Protein AF-A0A1B9YD74-F1 (afdb_monomer_lite)

Sequence (78 aa):
MKNIVTGFLLIISSIAFGQSDNPYVYDEPEMSTMADGENPAGPGDPKLVPIDDYILALIVVAVIFTFAYAKRKKLSAE

pLDDT: mean 71.09, std 14.32, range [48.66, 97.0]

Structure (mmCIF, N/CA/C/O backbone):
data_AF-A0A1B9YD74-F1
#
_entry.id   AF-A0A1B9YD74-F1
#
loop_
_atom_site.group_PDB
_atom_site.id
_atom_site.type_symbol
_atom_site.label_atom_id
_atom_site.label_alt_id
_atom_site.label_comp_id
_atom_site.label_asym_id
_atom_site.label_entity_id
_atom_site.label_seq_id
_atom_site.pdbx_PDB_ins_code
_atom_site.Cartn_x
_atom_site.Cartn_y
_atom_site.Cartn_z
_atom_site.occupancy
_atom_site.B_iso_or_equiv
_atom_site.auth_seq_id
_atom_site.auth_comp_id
_atom_site.auth_asym_id
_atom_site.auth_atom_id
_atom_site.pdbx_PDB_model_num
ATOM 1 N N . MET A 1 1 ? 3.724 16.525 31.074 1.00 51.72 1 MET A N 1
ATOM 2 C CA . MET A 1 1 ? 4.680 15.477 31.508 1.00 51.72 1 MET A CA 1
ATOM 3 C C . MET A 1 1 ? 4.753 14.303 30.535 1.00 51.72 1 MET A C 1
ATOM 5 O O . MET A 1 1 ? 5.848 14.020 30.080 1.00 51.72 1 MET A O 1
ATOM 9 N N . LYS A 1 2 ? 3.629 13.683 30.130 1.00 55.09 2 LYS A N 1
ATOM 10 C CA . LYS A 1 2 ? 3.621 12.553 29.171 1.00 55.09 2 LYS A CA 1
ATOM 11 C C . LYS A 1 2 ? 4.408 12.822 27.874 1.00 55.09 2 LYS A C 1
ATOM 13 O O . LYS A 1 2 ? 5.231 12.010 27.485 1.00 55.09 2 LYS A O 1
ATOM 18 N N . ASN A 1 3 ? 4.236 14.007 27.285 1.00 62.50 3 ASN A N 1
ATOM 19 C CA . ASN A 1 3 ? 4.872 14.368 26.010 1.00 62.50 3 ASN A CA 1
ATOM 20 C C . ASN A 1 3 ? 6.401 14.545 26.120 1.00 62.50 3 ASN A C 1
ATOM 22 O O . ASN A 1 3 ? 7.116 14.283 25.162 1.00 62.50 3 ASN A O 1
ATOM 26 N N . ILE A 1 4 ? 6.898 14.953 27.295 1.00 74.88 4 ILE A N 1
ATOM 27 C CA . ILE A 1 4 ? 8.338 15.116 27.558 1.00 74.88 4 ILE A CA 1
ATOM 28 C C . ILE A 1 4 ? 8.989 13.742 27.734 1.00 74.88 4 ILE A C 1
ATOM 30 O O . ILE A 1 4 ? 10.049 13.489 27.173 1.00 74.88 4 ILE A O 1
ATOM 34 N N . VAL A 1 5 ? 8.317 12.830 28.445 1.00 75.50 5 VAL A N 1
ATOM 35 C CA . VAL A 1 5 ? 8.790 11.452 28.648 1.00 75.50 5 VAL A CA 1
ATOM 36 C C . VAL A 1 5 ? 8.880 10.703 27.319 1.00 75.50 5 VAL A C 1
ATOM 38 O O . VAL A 1 5 ? 9.883 10.051 27.057 1.00 75.50 5 VAL A O 1
ATOM 41 N N . THR A 1 6 ? 7.879 10.844 26.444 1.00 73.62 6 THR A N 1
ATOM 42 C CA . THR A 1 6 ? 7.905 10.229 25.109 1.00 73.62 6 THR A CA 1
ATOM 43 C C . THR A 1 6 ? 9.046 10.773 24.247 1.00 73.62 6 THR A C 1
ATOM 45 O O . THR A 1 6 ? 9.731 9.990 23.597 1.00 73.62 6 THR A O 1
ATOM 48 N N . GLY A 1 7 ? 9.298 12.087 24.277 1.00 75.38 7 GLY A N 1
ATOM 49 C CA . GLY A 1 7 ? 10.422 12.685 23.550 1.00 75.38 7 GLY A CA 1
ATOM 50 C C . GLY A 1 7 ? 11.779 12.182 24.047 1.00 75.38 7 GLY A C 1
ATOM 51 O O . GLY A 1 7 ? 12.633 11.815 23.246 1.00 75.38 7 GLY A O 1
ATOM 52 N N . PHE A 1 8 ? 11.953 12.088 25.367 1.00 78.12 8 PHE A N 1
ATOM 53 C CA . PHE A 1 8 ? 13.193 11.594 25.969 1.00 78.12 8 PHE A CA 1
ATOM 54 C C . PHE A 1 8 ? 13.442 10.111 25.654 1.00 78.12 8 PHE A C 1
ATOM 56 O O . PHE A 1 8 ? 14.572 9.716 25.380 1.00 78.12 8 PHE A O 1
ATOM 63 N N . LEU A 1 9 ? 12.379 9.299 25.622 1.00 76.25 9 LEU A N 1
ATOM 64 C CA . LEU A 1 9 ? 12.460 7.876 25.292 1.00 76.25 9 LEU A CA 1
ATOM 65 C C . LEU A 1 9 ? 12.930 7.649 23.846 1.00 76.25 9 LEU A C 1
ATOM 67 O O . LEU A 1 9 ? 13.805 6.823 23.613 1.00 76.25 9 LEU A O 1
ATOM 71 N N . LEU A 1 10 ? 12.406 8.421 22.888 1.00 76.81 10 LEU A N 1
ATOM 72 C CA . LEU A 1 10 ? 12.779 8.300 21.473 1.00 76.81 10 LEU A CA 1
ATOM 73 C C . LEU A 1 10 ? 14.248 8.667 21.215 1.00 76.81 10 LEU A C 1
ATOM 75 O O . LEU A 1 10 ? 14.911 8.007 20.414 1.00 76.81 10 LEU A O 1
ATOM 79 N N . ILE A 1 11 ? 14.766 9.683 21.911 1.00 75.00 11 ILE A N 1
ATOM 80 C CA . ILE A 1 11 ? 16.163 10.130 21.781 1.00 75.00 11 ILE A CA 1
ATOM 81 C C . ILE A 1 11 ? 17.125 9.087 22.366 1.00 75.00 11 ILE A C 1
ATOM 83 O O . ILE A 1 11 ? 18.132 8.753 21.748 1.00 75.00 11 ILE A O 1
ATOM 87 N N . ILE A 1 12 ? 16.805 8.512 23.529 1.00 71.62 12 ILE A N 1
ATOM 88 C CA . ILE A 1 12 ? 17.645 7.468 24.137 1.00 71.62 12 ILE A CA 1
ATOM 89 C C . ILE A 1 12 ? 17.641 6.194 23.280 1.00 71.62 12 ILE A C 1
ATOM 91 O O . ILE A 1 12 ? 18.695 5.594 23.074 1.00 71.62 12 ILE A O 1
ATOM 95 N N . SER A 1 13 ? 16.488 5.803 22.724 1.00 62.62 13 SER A N 1
ATOM 96 C CA . SER A 1 13 ? 16.403 4.649 21.820 1.00 62.62 13 SER A CA 1
ATOM 97 C C . SER A 1 13 ? 17.251 4.826 20.560 1.00 62.62 13 SER A C 1
ATOM 99 O O . SER A 1 13 ? 17.877 3.869 20.118 1.00 62.62 13 SER A O 1
ATOM 101 N N . SER A 1 14 ? 17.330 6.033 19.997 1.00 61.78 14 SER A N 1
ATOM 102 C CA . SER A 1 14 ? 18.138 6.280 18.794 1.00 61.78 14 SER A CA 1
ATOM 103 C C . SER A 1 14 ? 19.646 6.233 19.067 1.00 61.78 14 SER A C 1
ATOM 105 O O . SER A 1 14 ? 20.399 5.774 18.213 1.00 61.78 14 SER A O 1
ATOM 107 N N . ILE A 1 15 ? 20.091 6.604 20.271 1.00 64.94 15 ILE A N 1
ATOM 108 C CA . ILE A 1 15 ? 21.503 6.484 20.674 1.00 64.94 15 ILE A CA 1
ATOM 109 C C . ILE A 1 15 ? 21.881 5.014 20.922 1.00 64.94 15 ILE A C 1
ATOM 111 O O . ILE A 1 15 ? 22.954 4.583 20.507 1.00 64.94 15 ILE A O 1
ATOM 115 N N . ALA A 1 16 ? 20.991 4.221 21.529 1.00 61.50 16 ALA A N 1
ATOM 116 C CA . ALA A 1 16 ? 21.237 2.801 21.800 1.00 61.50 16 ALA A CA 1
ATOM 117 C C . ALA A 1 16 ? 21.343 1.938 20.526 1.00 61.50 16 ALA A C 1
ATOM 119 O O . ALA A 1 16 ? 22.134 1.003 20.493 1.00 61.50 16 ALA A O 1
ATOM 120 N N . PHE A 1 17 ? 20.593 2.263 19.467 1.00 58.59 17 PHE A N 1
ATOM 121 C CA . PHE A 1 17 ? 20.688 1.574 18.170 1.00 58.59 17 PHE A CA 1
ATOM 122 C C . PHE A 1 17 ? 21.861 2.053 17.293 1.00 58.59 17 PHE A C 1
ATOM 124 O O . PHE A 1 17 ? 22.191 1.389 16.315 1.00 58.59 17 PHE A O 1
ATOM 131 N N . GLY A 1 18 ? 22.490 3.188 17.624 1.00 58.44 18 GLY A N 1
ATOM 132 C CA . GLY A 1 18 ? 23.605 3.766 16.864 1.00 58.44 18 GLY A CA 1
ATOM 133 C C . GLY A 1 18 ? 25.001 3.329 17.323 1.00 58.44 18 GLY A C 1
ATOM 134 O O . GLY A 1 18 ? 25.978 3.600 16.627 1.00 58.44 18 GLY A O 1
ATOM 135 N N . GLN A 1 19 ? 25.129 2.662 18.477 1.00 57.81 19 GLN A N 1
ATOM 136 C CA . GLN A 1 19 ? 26.416 2.132 18.940 1.00 57.81 19 GLN A CA 1
ATOM 137 C C . GLN A 1 19 ? 26.722 0.811 18.220 1.00 57.81 19 GLN A C 1
ATOM 139 O O . GLN A 1 19 ? 26.435 -0.283 18.696 1.00 57.81 19 GLN A O 1
ATOM 144 N N . SER A 1 20 ? 27.264 0.960 17.013 1.00 58.88 20 SER A N 1
ATOM 145 C CA . SER A 1 20 ? 27.666 -0.097 16.086 1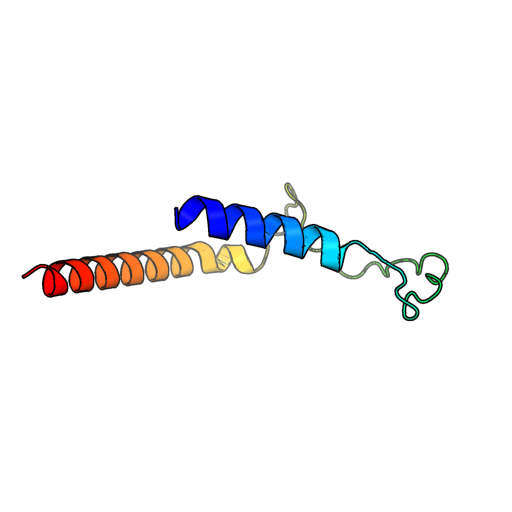.00 58.88 20 SER A CA 1
ATOM 146 C C . SER A 1 20 ? 29.000 -0.742 16.488 1.00 58.88 20 SER A C 1
ATOM 148 O O . SER A 1 20 ? 29.978 -0.645 15.754 1.00 58.88 20 SER A O 1
ATOM 150 N N . ASP A 1 21 ? 29.029 -1.461 17.608 1.00 58.50 21 ASP A N 1
ATOM 151 C CA . ASP A 1 21 ? 29.925 -2.622 17.734 1.00 58.50 21 ASP A CA 1
ATOM 152 C C . ASP A 1 21 ? 29.124 -3.862 17.324 1.00 58.50 21 ASP A C 1
ATOM 154 O O . ASP A 1 21 ? 28.803 -4.739 18.125 1.00 58.50 21 ASP A O 1
ATOM 158 N N . ASN A 1 22 ? 28.695 -3.873 16.058 1.00 56.56 22 ASN A N 1
ATOM 159 C CA . ASN A 1 22 ? 27.932 -4.965 15.478 1.00 56.56 22 ASN A CA 1
ATOM 160 C C . ASN A 1 22 ? 28.908 -5.977 14.846 1.00 56.56 22 ASN A C 1
ATOM 162 O O . ASN A 1 22 ? 29.425 -5.710 13.761 1.00 56.56 22 ASN A O 1
ATOM 166 N N . PRO A 1 23 ? 29.150 -7.151 15.461 1.00 60.00 23 PRO A N 1
ATOM 167 C CA . PRO A 1 23 ? 30.054 -8.169 14.916 1.00 60.00 23 PRO A CA 1
ATOM 168 C C . PRO A 1 23 ? 29.494 -8.861 13.660 1.00 60.00 23 PRO A C 1
ATOM 170 O O . PRO A 1 23 ? 30.141 -9.745 13.107 1.00 60.00 23 PRO A O 1
ATOM 173 N N . TYR A 1 24 ? 28.287 -8.481 13.224 1.00 58.16 24 TYR A N 1
ATOM 174 C CA . TYR A 1 24 ? 27.623 -8.971 12.018 1.00 58.16 24 TYR A CA 1
ATOM 175 C C . TYR A 1 24 ? 27.724 -7.999 10.832 1.00 58.16 24 TYR A C 1
ATOM 177 O O . TYR A 1 24 ? 26.980 -8.146 9.862 1.00 58.16 24 TYR A O 1
ATOM 185 N N . VAL A 1 25 ? 28.599 -6.989 10.894 1.00 59.06 25 VAL A N 1
ATOM 186 C CA . VAL A 1 25 ? 28.974 -6.231 9.693 1.00 59.06 25 VAL A CA 1
ATOM 187 C C . VAL A 1 25 ? 29.870 -7.135 8.854 1.00 59.06 25 VAL A C 1
ATOM 189 O O . VAL A 1 25 ? 31.013 -7.402 9.210 1.00 59.06 25 VAL A O 1
ATOM 192 N N . TYR A 1 26 ? 29.306 -7.667 7.775 1.00 62.78 26 TYR A N 1
ATOM 193 C CA . TYR A 1 26 ? 30.060 -8.397 6.767 1.00 62.78 26 TYR A CA 1
ATOM 194 C C . TYR A 1 26 ? 30.825 -7.394 5.903 1.00 62.78 26 TYR A C 1
ATOM 196 O O . TYR A 1 26 ? 30.281 -6.335 5.587 1.00 62.78 26 TYR A O 1
ATOM 204 N N . ASP A 1 27 ? 32.056 -7.732 5.516 1.00 63.59 27 ASP A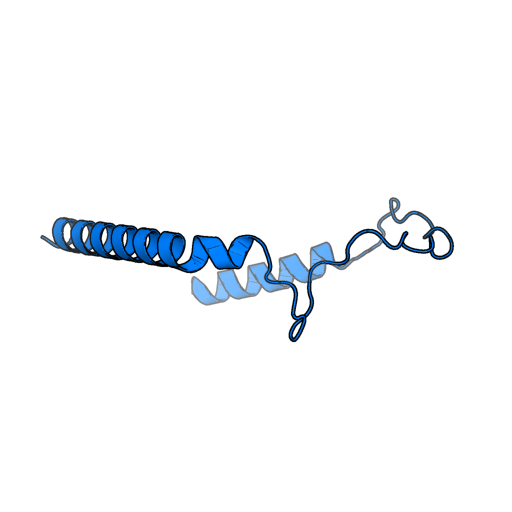 N 1
ATOM 205 C CA . ASP A 1 27 ? 32.789 -6.961 4.515 1.00 63.59 27 ASP A CA 1
ATOM 206 C C . ASP A 1 27 ? 31.913 -6.827 3.263 1.00 63.59 27 ASP A C 1
ATOM 208 O O . ASP A 1 27 ? 31.427 -7.828 2.722 1.00 63.59 27 ASP A O 1
ATOM 212 N N . GLU A 1 28 ? 31.656 -5.589 2.840 1.00 62.53 28 GLU A N 1
ATOM 213 C CA . GLU A 1 28 ? 30.868 -5.339 1.639 1.00 62.53 28 GLU A CA 1
ATOM 214 C C . GLU A 1 28 ? 31.608 -5.960 0.442 1.00 62.53 28 GLU A C 1
ATOM 216 O O . GLU A 1 28 ? 32.773 -5.622 0.209 1.00 62.53 28 GLU A O 1
ATOM 221 N N . PRO A 1 29 ? 30.992 -6.882 -0.322 1.00 56.72 29 PRO A N 1
ATOM 222 C CA . PRO A 1 29 ? 31.625 -7.385 -1.530 1.00 56.72 29 PRO A CA 1
ATOM 223 C C . PRO A 1 29 ? 31.830 -6.214 -2.498 1.00 56.72 29 PRO A C 1
ATOM 225 O O . PRO A 1 29 ? 30.918 -5.403 -2.678 1.00 56.72 29 PRO A O 1
ATOM 228 N N . GLU A 1 30 ? 33.022 -6.130 -3.109 1.00 60.66 30 GLU A N 1
ATOM 229 C CA . GLU A 1 30 ? 33.337 -5.134 -4.140 1.00 60.66 30 GLU A CA 1
ATOM 230 C C . GLU A 1 30 ? 32.164 -5.021 -5.108 1.00 60.66 30 GLU A C 1
ATOM 232 O O . GLU A 1 30 ? 31.757 -6.043 -5.664 1.00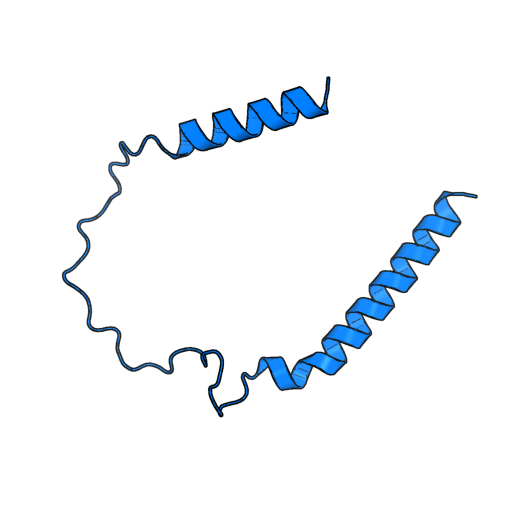 60.66 30 GLU A O 1
ATOM 237 N N . MET A 1 31 ? 31.614 -3.800 -5.224 1.00 52.97 31 MET A N 1
ATOM 238 C CA . MET A 1 31 ? 30.407 -3.450 -5.978 1.00 52.97 31 MET A CA 1
ATOM 239 C C . MET A 1 31 ? 30.016 -4.537 -6.976 1.00 52.97 31 MET A C 1
ATOM 241 O O . MET A 1 31 ? 30.528 -4.589 -8.098 1.00 52.97 31 MET A O 1
ATOM 245 N N . SER A 1 32 ? 29.076 -5.396 -6.572 1.00 51.72 32 SER A N 1
ATOM 246 C CA . SER A 1 32 ? 28.322 -6.169 -7.542 1.00 51.72 32 SER A CA 1
ATOM 247 C C . SER A 1 32 ? 27.755 -5.144 -8.511 1.00 51.72 32 SER A C 1
ATOM 249 O O . SER A 1 32 ? 26.971 -4.284 -8.099 1.00 51.72 32 SER A O 1
ATOM 251 N N . THR A 1 33 ? 28.194 -5.191 -9.767 1.00 53.62 33 THR A N 1
ATOM 252 C CA . THR A 1 33 ? 27.502 -4.522 -10.859 1.00 53.62 33 THR A CA 1
ATOM 253 C C . THR A 1 33 ? 26.044 -4.915 -10.708 1.00 53.62 33 THR A C 1
ATOM 255 O O . THR A 1 33 ? 25.693 -6.085 -10.868 1.00 53.62 33 THR A O 1
ATOM 258 N N . MET A 1 34 ? 25.214 -3.970 -10.255 1.00 53.81 34 MET A N 1
ATOM 259 C CA . MET A 1 34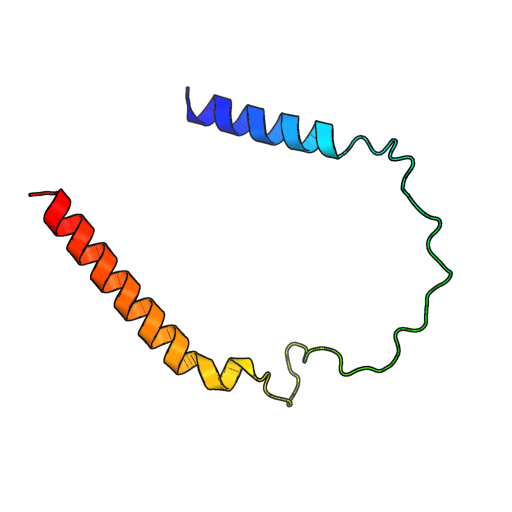 ? 23.778 -4.173 -10.245 1.00 53.81 34 MET A CA 1
ATOM 260 C C . MET A 1 34 ? 23.455 -4.557 -11.678 1.00 53.81 34 MET A C 1
ATOM 262 O O . MET A 1 34 ? 23.723 -3.786 -12.598 1.00 53.81 34 MET A O 1
ATOM 266 N N . ALA A 1 35 ? 23.015 -5.799 -11.875 1.00 54.66 35 ALA A N 1
ATOM 267 C CA . ALA A 1 35 ? 22.499 -6.211 -13.160 1.00 54.66 35 ALA A CA 1
ATOM 268 C C . ALA A 1 35 ? 21.486 -5.142 -13.586 1.00 54.66 35 ALA A C 1
ATOM 270 O O . ALA A 1 35 ? 20.709 -4.696 -12.739 1.00 54.66 35 ALA A O 1
ATOM 271 N N . ASP A 1 36 ? 21.517 -4.743 -14.859 1.00 50.47 36 ASP A N 1
ATOM 272 C CA . ASP A 1 36 ? 20.496 -3.925 -15.528 1.00 50.47 36 ASP A CA 1
ATOM 273 C C . ASP A 1 36 ? 19.134 -4.662 -15.515 1.00 50.47 36 ASP A C 1
ATOM 275 O O . ASP A 1 36 ? 18.564 -5.026 -16.541 1.00 50.47 36 ASP A O 1
ATOM 279 N N . GLY A 1 37 ? 18.626 -4.984 -14.330 1.00 59.06 37 GLY A N 1
ATOM 280 C CA . GLY A 1 37 ? 17.250 -5.360 -14.088 1.00 59.06 37 GLY A CA 1
ATOM 281 C C . GLY A 1 37 ? 16.449 -4.076 -13.991 1.00 59.06 37 GLY A C 1
ATOM 282 O O . GLY A 1 37 ? 16.934 -3.107 -13.415 1.00 59.06 37 GLY A O 1
ATOM 283 N N . GLU A 1 38 ? 15.258 -4.072 -14.593 1.00 59.94 38 GLU A N 1
ATOM 284 C CA . GLU A 1 38 ? 14.375 -2.910 -14.705 1.00 59.94 38 GLU A CA 1
ATOM 285 C C . GLU A 1 38 ? 14.360 -2.074 -13.417 1.00 59.94 38 GLU A C 1
ATOM 287 O O . GLU A 1 38 ? 13.676 -2.401 -12.445 1.00 59.94 38 GLU A O 1
ATOM 292 N N . ASN A 1 39 ? 15.142 -0.994 -13.413 1.00 63.28 39 ASN A N 1
ATOM 293 C CA . ASN A 1 39 ? 15.157 -0.050 -12.313 1.00 63.28 39 ASN A CA 1
ATOM 294 C C . ASN A 1 39 ? 13.730 0.521 -12.203 1.00 63.28 39 ASN A C 1
ATOM 296 O O . ASN A 1 39 ? 13.127 0.814 -13.246 1.00 63.28 39 ASN A O 1
ATOM 300 N N . PRO A 1 40 ? 13.140 0.646 -10.999 1.00 65.62 40 PRO A N 1
ATOM 301 C CA . PRO A 1 40 ? 11.829 1.266 -10.866 1.00 65.62 40 PRO A CA 1
ATOM 302 C C . PRO A 1 40 ? 11.864 2.655 -11.508 1.00 65.62 40 PRO A C 1
ATOM 304 O O . PRO A 1 40 ? 12.842 3.386 -11.343 1.00 65.62 40 PRO A O 1
ATOM 307 N N . ALA A 1 41 ? 10.815 2.983 -12.266 1.00 69.00 41 ALA A N 1
ATOM 308 C CA . ALA A 1 41 ? 10.764 4.220 -13.033 1.00 69.00 41 ALA A CA 1
ATOM 309 C C . ALA A 1 41 ? 10.990 5.427 -12.109 1.00 69.00 41 ALA A C 1
ATOM 311 O O . ALA A 1 41 ? 10.361 5.557 -11.052 1.00 69.00 41 ALA A O 1
ATOM 312 N N . GLY A 1 42 ? 11.930 6.282 -12.496 1.00 69.38 42 GLY A N 1
ATOM 313 C CA . GLY A 1 42 ? 12.269 7.502 -11.790 1.00 69.38 42 GLY A CA 1
ATOM 314 C C . GLY A 1 42 ? 11.300 8.640 -12.116 1.00 69.38 42 GLY A C 1
ATOM 315 O O . GLY A 1 42 ? 10.512 8.573 -13.062 1.00 69.38 42 GLY A O 1
ATOM 316 N N . PRO A 1 43 ? 11.342 9.737 -11.349 1.00 63.66 43 PRO A N 1
ATOM 317 C CA . PRO A 1 43 ? 10.556 10.922 -11.665 1.00 63.66 43 PRO A CA 1
ATOM 318 C C . PRO A 1 43 ? 10.932 11.468 -13.055 1.00 63.66 43 PRO A C 1
ATOM 320 O O . PRO A 1 43 ? 12.078 11.843 -13.289 1.00 63.66 43 PRO A O 1
ATOM 323 N N . GLY A 1 44 ? 9.951 11.531 -13.964 1.00 65.88 44 GLY A N 1
ATOM 324 C CA . GLY A 1 44 ? 10.133 11.971 -15.354 1.00 65.88 44 GLY A CA 1
ATOM 325 C C . GLY A 1 44 ? 10.241 10.840 -16.382 1.00 65.88 44 GLY A C 1
ATOM 326 O O . GLY A 1 44 ? 10.306 11.134 -17.576 1.00 65.88 44 GLY A O 1
ATOM 327 N N . ASP A 1 45 ? 10.221 9.575 -15.952 1.00 73.25 45 ASP A N 1
ATOM 328 C CA . ASP A 1 45 ? 10.205 8.448 -16.881 1.00 73.25 45 ASP A CA 1
ATOM 329 C C . ASP A 1 45 ? 8.865 8.346 -17.633 1.00 73.25 45 ASP A C 1
ATOM 331 O O . ASP A 1 45 ? 7.794 8.462 -17.034 1.00 73.25 45 ASP A O 1
ATOM 335 N N . PRO A 1 46 ? 8.892 8.078 -18.952 1.00 69.12 46 PRO A N 1
ATOM 336 C CA . PRO A 1 46 ? 7.682 7.909 -19.756 1.00 69.12 46 PRO A CA 1
ATOM 337 C C . PRO A 1 46 ? 6.964 6.579 -19.478 1.00 69.12 46 PRO A C 1
ATOM 339 O O . PRO A 1 46 ? 5.829 6.386 -19.915 1.00 69.12 46 PRO A O 1
ATOM 342 N N . LYS A 1 47 ? 7.629 5.640 -18.790 1.00 69.00 47 LYS A N 1
ATOM 343 C CA . LYS A 1 47 ? 7.061 4.351 -18.392 1.00 69.00 47 LYS A CA 1
ATOM 344 C C . LYS A 1 47 ? 6.212 4.579 -17.140 1.00 69.00 47 LYS A C 1
ATOM 346 O O . LYS A 1 47 ? 6.753 4.724 -16.049 1.00 69.00 47 LYS A O 1
ATOM 351 N N . LEU A 1 48 ? 4.890 4.616 -17.320 1.00 63.59 48 LEU A N 1
ATOM 352 C CA . LEU A 1 48 ? 3.936 4.627 -16.209 1.00 63.59 48 LEU A CA 1
ATOM 353 C C . LEU A 1 48 ? 4.216 3.435 -15.291 1.00 63.59 48 LEU A C 1
ATOM 355 O O . LEU A 1 48 ? 4.438 2.309 -15.755 1.00 63.59 48 LEU A O 1
ATOM 359 N N . VAL A 1 49 ? 4.242 3.694 -13.989 1.00 71.06 49 VAL A N 1
ATOM 360 C CA . VAL A 1 49 ? 4.441 2.642 -12.994 1.00 71.06 49 VAL A CA 1
ATOM 361 C C . VAL A 1 49 ? 3.112 1.897 -12.871 1.00 71.06 49 VAL A C 1
ATOM 363 O O . VAL A 1 49 ? 2.066 2.541 -12.875 1.00 71.06 49 VAL A O 1
ATOM 366 N N . PRO A 1 50 ? 3.095 0.563 -12.688 1.00 72.56 50 PRO A N 1
ATOM 367 C CA . PRO A 1 50 ? 1.845 -0.191 -12.561 1.00 72.56 50 PRO A CA 1
ATOM 368 C C . PRO A 1 50 ? 0.876 0.334 -11.489 1.00 72.56 50 PRO A C 1
ATOM 370 O O . PRO A 1 50 ? -0.303 0.013 -11.527 1.00 72.56 50 PRO A O 1
ATOM 373 N N . ILE A 1 51 ? 1.355 1.125 -10.520 1.00 76.56 51 ILE A N 1
ATOM 374 C CA . ILE A 1 51 ? 0.523 1.749 -9.485 1.00 76.56 51 ILE A CA 1
ATOM 375 C C . ILE A 1 51 ? -0.391 2.858 -10.023 1.00 76.56 51 ILE A C 1
ATOM 377 O O . ILE A 1 51 ? -1.447 3.104 -9.435 1.00 76.56 51 ILE A O 1
ATOM 381 N N . ASP A 1 52 ? -0.017 3.495 -11.135 1.00 79.00 52 ASP A N 1
ATOM 382 C CA . ASP A 1 52 ? -0.730 4.641 -11.699 1.00 79.00 52 ASP A CA 1
ATOM 383 C C . ASP A 1 52 ? -2.148 4.249 -12.144 1.00 79.00 52 ASP A C 1
ATOM 385 O O . ASP A 1 52 ? -3.106 4.997 -11.931 1.00 79.00 52 ASP A O 1
ATOM 389 N N . ASP A 1 53 ? -2.313 3.011 -12.619 1.00 86.06 53 ASP A N 1
ATOM 390 C CA .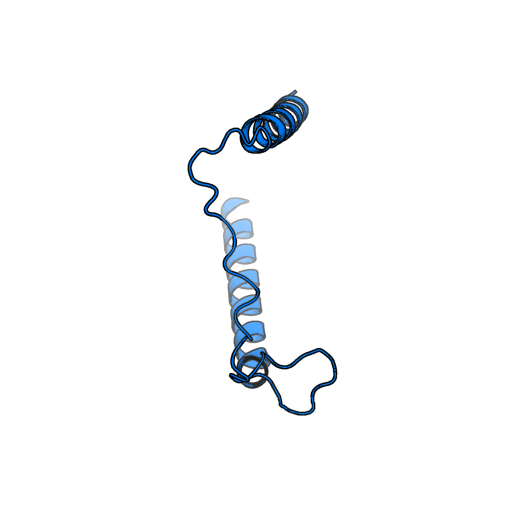 ASP A 1 53 ? -3.603 2.425 -13.001 1.00 86.06 53 ASP A CA 1
ATOM 391 C C . ASP A 1 53 ? -4.573 2.278 -11.813 1.00 86.06 53 ASP A C 1
ATOM 393 O O . ASP A 1 53 ? -5.795 2.255 -11.984 1.00 86.06 53 ASP A O 1
ATOM 397 N N . TYR A 1 54 ? -4.052 2.208 -10.584 1.00 87.19 54 TYR A N 1
ATOM 398 C CA . TYR A 1 54 ? -4.848 1.988 -9.373 1.00 87.19 54 TYR A CA 1
ATOM 399 C C . TYR A 1 54 ? -5.155 3.271 -8.600 1.00 87.19 54 TYR A C 1
ATOM 401 O O . TYR A 1 54 ? -5.906 3.216 -7.622 1.00 87.19 54 TYR A O 1
ATOM 409 N N . ILE A 1 55 ? -4.640 4.431 -9.023 1.00 87.88 55 ILE A N 1
ATOM 410 C CA . ILE A 1 55 ? -4.810 5.706 -8.303 1.00 87.88 55 ILE A CA 1
ATOM 411 C C . ILE A 1 55 ? -6.290 5.999 -8.034 1.00 87.88 55 ILE A C 1
ATOM 413 O O . ILE A 1 55 ? -6.667 6.324 -6.907 1.00 87.88 55 ILE A O 1
ATOM 417 N N . LEU A 1 56 ? -7.156 5.824 -9.037 1.00 90.00 56 LEU A N 1
ATOM 418 C CA . LEU A 1 56 ? -8.588 6.086 -8.883 1.00 90.00 56 LEU A CA 1
ATOM 419 C C . LEU A 1 56 ? -9.232 5.160 -7.839 1.00 90.00 56 LEU A C 1
ATOM 421 O O . LEU A 1 56 ? -10.013 5.614 -7.001 1.00 90.00 56 LEU A O 1
ATOM 425 N N . ALA A 1 57 ? -8.879 3.873 -7.852 1.00 93.75 57 ALA A N 1
ATOM 426 C CA . ALA A 1 57 ? -9.383 2.903 -6.884 1.00 93.75 57 ALA A CA 1
ATOM 427 C C . ALA A 1 57 ? -8.910 3.233 -5.459 1.00 93.75 57 ALA A C 1
ATOM 429 O O . ALA A 1 57 ? -9.706 3.195 -4.518 1.00 93.75 57 ALA A O 1
ATOM 430 N N . LEU A 1 58 ? -7.644 3.626 -5.300 1.00 92.12 58 LEU A N 1
ATOM 431 C CA . LEU A 1 58 ? -7.076 4.031 -4.012 1.00 92.12 58 LEU A CA 1
ATOM 432 C C . LEU A 1 58 ? -7.778 5.269 -3.440 1.00 92.12 58 LEU A C 1
ATOM 434 O O . LEU A 1 58 ? -8.073 5.304 -2.244 1.00 92.12 58 LEU A O 1
ATOM 438 N N . ILE A 1 59 ? -8.124 6.247 -4.283 1.00 95.62 59 ILE A N 1
ATOM 439 C CA . ILE A 1 59 ? -8.903 7.424 -3.869 1.00 95.62 59 ILE A CA 1
ATOM 440 C C . ILE A 1 59 ? -10.282 7.004 -3.348 1.00 95.62 59 ILE A C 1
ATOM 442 O O . ILE A 1 59 ? -10.695 7.444 -2.274 1.00 95.62 59 ILE A O 1
ATOM 446 N N . VAL A 1 60 ? -10.988 6.123 -4.062 1.00 96.56 60 VAL A N 1
ATOM 447 C CA . VAL A 1 60 ? -12.313 5.635 -3.639 1.00 96.56 60 VAL A CA 1
ATOM 448 C C . VAL A 1 60 ? -12.232 4.932 -2.283 1.00 96.56 60 VAL A C 1
ATOM 450 O O . VAL A 1 60 ? -13.027 5.219 -1.385 1.00 96.56 60 VAL A O 1
ATOM 453 N N . VAL A 1 61 ? -11.243 4.058 -2.102 1.00 96.50 61 VAL A N 1
ATOM 454 C CA . VAL A 1 61 ? -11.008 3.353 -0.835 1.00 96.50 61 VAL A CA 1
ATOM 455 C C . VAL A 1 61 ? -10.739 4.343 0.303 1.00 96.50 61 VAL A C 1
ATOM 457 O O . VAL A 1 61 ? -11.351 4.237 1.371 1.00 96.50 61 VAL A O 1
ATOM 460 N N . ALA A 1 62 ? -9.888 5.345 0.074 1.00 95.62 62 ALA A N 1
ATOM 461 C CA . ALA A 1 62 ? -9.578 6.372 1.066 1.00 95.62 62 ALA A CA 1
ATOM 462 C C . ALA A 1 62 ? -10.825 7.171 1.487 1.00 95.62 62 ALA A C 1
ATOM 464 O O . ALA A 1 62 ? -11.041 7.409 2.681 1.00 95.62 62 ALA A O 1
ATOM 465 N N . VAL A 1 63 ? -11.686 7.537 0.534 1.00 96.75 63 VAL A N 1
ATOM 466 C CA . VAL A 1 63 ? -12.947 8.243 0.813 1.00 96.75 63 VAL A CA 1
ATOM 467 C C . VAL A 1 63 ? -13.866 7.386 1.681 1.00 96.75 63 VAL A C 1
ATOM 469 O O . VAL A 1 63 ? -14.357 7.863 2.707 1.00 96.75 63 VAL A O 1
ATOM 472 N N . ILE A 1 64 ? -14.056 6.110 1.335 1.00 97.00 64 ILE A N 1
ATOM 473 C CA . ILE A 1 64 ? -14.907 5.189 2.104 1.00 97.00 64 ILE A CA 1
ATOM 474 C C . ILE A 1 64 ? -14.425 5.083 3.553 1.00 97.00 64 ILE A C 1
ATOM 476 O O . ILE A 1 64 ? -15.227 5.238 4.480 1.00 97.00 64 ILE A O 1
ATOM 480 N N . PHE A 1 65 ? -13.123 4.877 3.766 1.00 95.75 65 PHE A N 1
ATOM 481 C CA . PHE A 1 65 ? -12.559 4.800 5.115 1.00 95.75 65 PHE A CA 1
ATOM 482 C C . PHE A 1 65 ? -12.746 6.097 5.898 1.00 95.75 65 PHE A C 1
ATOM 484 O O . PHE A 1 65 ? -13.132 6.057 7.068 1.00 95.75 65 PHE A O 1
ATOM 491 N N . THR A 1 66 ? -12.545 7.244 5.250 1.00 94.50 66 THR A N 1
ATOM 492 C CA . THR A 1 66 ? -12.713 8.560 5.879 1.00 94.50 66 THR A CA 1
ATOM 493 C C . THR A 1 66 ? -14.152 8.769 6.352 1.00 94.50 66 THR A C 1
ATOM 495 O O . THR A 1 66 ? -14.384 9.159 7.499 1.00 94.50 66 THR A O 1
ATOM 498 N N . PHE A 1 67 ? -15.137 8.438 5.513 1.00 94.69 67 PHE A N 1
ATOM 499 C CA . PHE A 1 67 ? -16.554 8.528 5.874 1.00 94.69 67 PHE A CA 1
ATOM 500 C C . PHE A 1 67 ? -16.950 7.534 6.968 1.00 94.69 67 PHE A C 1
ATOM 502 O O . PHE A 1 67 ? -17.673 7.900 7.900 1.00 94.69 67 PHE A O 1
ATOM 509 N N . ALA A 1 68 ? -16.476 6.290 6.891 1.00 93.75 68 ALA A N 1
ATOM 510 C CA . ALA A 1 68 ? -16.741 5.274 7.906 1.00 93.75 68 ALA A CA 1
ATOM 511 C C . ALA A 1 68 ? -16.176 5.686 9.274 1.00 93.75 68 ALA A C 1
ATOM 513 O O . ALA A 1 68 ? -16.863 5.573 10.294 1.00 93.75 68 ALA A O 1
ATOM 514 N N . TYR A 1 69 ? -14.958 6.229 9.296 1.00 91.94 69 TYR A N 1
ATOM 515 C CA . TYR A 1 69 ? -14.330 6.751 10.506 1.00 91.94 69 TYR A CA 1
ATOM 516 C C . TYR A 1 69 ? -15.091 7.955 11.073 1.00 91.94 69 TYR A C 1
ATOM 518 O O . TYR A 1 69 ? -15.411 7.975 12.263 1.00 91.94 69 TYR A O 1
ATOM 526 N N . ALA A 1 70 ? -15.458 8.926 10.231 1.00 89.25 70 ALA A N 1
ATOM 527 C CA . ALA A 1 70 ? -16.229 10.096 10.654 1.00 89.25 70 ALA A CA 1
ATOM 528 C C . ALA A 1 70 ? -17.592 9.707 11.254 1.00 89.25 70 ALA A C 1
ATOM 530 O O . ALA A 1 70 ? -17.986 10.242 12.293 1.00 89.25 70 ALA A O 1
ATOM 531 N N . LYS A 1 71 ? -18.288 8.727 10.659 1.00 85.69 71 LYS A N 1
ATOM 532 C CA . LYS A 1 71 ? -19.537 8.179 11.209 1.00 85.69 71 LYS A CA 1
ATOM 533 C C . LYS A 1 71 ? -19.332 7.493 12.557 1.00 85.69 71 LYS A C 1
ATOM 535 O O . LYS A 1 71 ? -20.107 7.751 13.474 1.00 85.69 71 LYS A O 1
ATOM 540 N N . ARG A 1 72 ? -18.292 6.665 12.709 1.00 81.44 72 ARG A N 1
ATOM 541 C CA . ARG A 1 72 ? -17.968 6.038 14.004 1.00 81.44 72 ARG A CA 1
ATOM 542 C C . ARG A 1 72 ? -17.654 7.074 15.079 1.00 81.44 72 ARG A C 1
ATOM 544 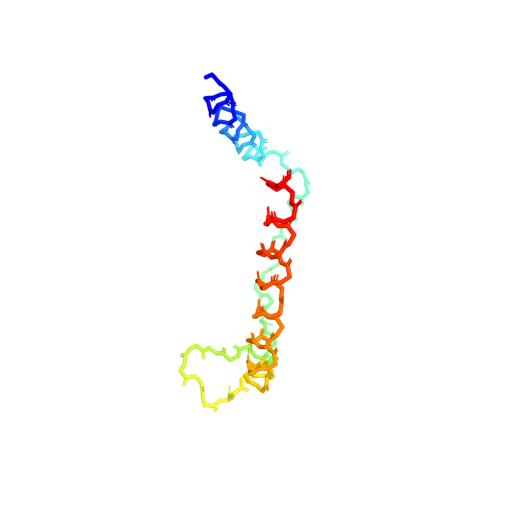O O . ARG A 1 72 ? -18.136 6.941 16.197 1.00 81.44 72 ARG A O 1
ATOM 551 N N . LYS A 1 73 ? -16.904 8.127 14.742 1.00 74.81 73 LYS A N 1
ATOM 552 C CA . LYS A 1 73 ? -16.606 9.219 15.679 1.00 74.81 73 LYS A CA 1
ATOM 553 C C . LYS A 1 73 ? -17.875 9.949 16.122 1.00 74.81 73 LYS A C 1
ATOM 555 O O . LYS A 1 73 ? -17.994 10.266 17.297 1.00 74.81 73 LYS A O 1
ATOM 560 N N . LYS A 1 74 ? -18.817 10.188 15.204 1.00 67.19 74 LYS A N 1
ATOM 561 C CA . LYS A 1 74 ? -20.106 10.818 15.523 1.00 67.19 74 LYS A CA 1
ATOM 562 C C . LYS A 1 74 ? -20.954 9.950 16.461 1.00 67.19 74 LYS A C 1
ATOM 564 O O . LYS A 1 74 ? -21.476 10.477 17.427 1.00 67.19 74 LYS A O 1
ATOM 569 N N . LEU A 1 75 ? -21.028 8.641 16.212 1.00 60.97 75 LEU A N 1
ATOM 570 C CA . LEU A 1 75 ? -21.771 7.688 17.054 1.00 60.97 75 LEU A CA 1
ATOM 571 C C . LEU A 1 75 ? -21.155 7.474 18.444 1.00 60.97 75 LEU A C 1
ATOM 573 O O . LEU A 1 75 ? -21.854 7.068 19.355 1.00 60.97 75 LEU A O 1
ATOM 577 N N . SER A 1 76 ? -19.849 7.702 18.600 1.00 58.69 76 SER A N 1
ATOM 578 C CA . SER A 1 76 ? -19.165 7.589 19.894 1.00 58.69 76 SER A CA 1
ATOM 579 C C . SER A 1 76 ? -19.196 8.885 20.717 1.00 58.69 76 SER A C 1
ATOM 581 O O . SER A 1 76 ? -18.673 8.893 21.829 1.00 58.69 76 SER A O 1
ATOM 583 N N . ALA A 1 77 ? -19.711 9.981 20.152 1.00 55.84 77 ALA A N 1
ATOM 584 C CA . ALA A 1 77 ? -19.806 11.296 20.789 1.00 55.84 77 ALA A CA 1
ATOM 585 C C . ALA A 1 77 ? -21.240 11.649 21.236 1.00 55.84 77 ALA A C 1
ATOM 587 O O . ALA A 1 77 ? -21.453 12.745 21.753 1.00 55.84 77 ALA A O 1
ATOM 588 N N . GLU A 1 78 ? -22.189 10.740 21.009 1.00 48.66 78 GLU A N 1
ATOM 589 C CA . GLU A 1 78 ? -23.583 10.768 21.468 1.00 48.66 78 GLU A CA 1
ATOM 590 C C . GLU A 1 78 ? -23.738 9.770 22.624 1.00 48.66 78 GLU A C 1
ATOM 592 O O . GLU A 1 78 ? -24.426 10.115 23.609 1.00 48.66 78 GLU A O 1
#

Foldseek 3Di:
DVVVVVVVVVVVVVVVVPPPPPPPPDDDPDDDPPPPDPDQDDVPDPDDGPCVVCPVVVVVVVVVVVVVVVVVVVVVVD

Radius of gyration: 23.41 Å; chains: 1; bounding box: 57×24×51 Å

Secondary structure (DSSP, 8-state):
-HHHHHHHHHHHHHHHHH----TT-PPPPS--------PPPPTT-SS--TTGGGHHHHHHHHHHHHHHHHHHHHHT--